Protein AF-F0ENA9-F1 (afdb_monomer_lite)

Radius of gyration: 10.94 Å; chains: 1; bounding box: 28×23×24 Å

Foldseek 3Di:
DKKFFQAWDFWAQDQDPPGDTDDIDHHGDIFDWDDDDPFKTWGAFDDDPNDTGIIIDTPVRIDDD

Structure (mmCIF, N/CA/C/O backbone):
data_AF-F0ENA9-F1
#
_entry.id   AF-F0ENA9-F1
#
loop_
_atom_site.group_PDB
_atom_site.id
_atom_site.type_symbol
_atom_site.label_atom_id
_atom_site.label_alt_id
_atom_site.label_comp_id
_atom_site.label_asym_id
_atom_site.label_entity_id
_atom_site.label_seq_id
_atom_site.pdbx_PDB_ins_code
_atom_site.Cartn_x
_atom_site.Cartn_y
_atom_site.Cartn_z
_atom_site.occupancy
_atom_site.B_iso_or_equiv
_atom_site.auth_seq_id
_atom_site.auth_comp_id
_atom_site.auth_asym_id
_atom_site.auth_atom_id
_atom_site.pdbx_PDB_model_num
ATOM 1 N N . MET A 1 1 ? -6.139 10.522 2.490 1.00 91.62 1 MET A N 1
ATOM 2 C CA . MET A 1 1 ? -6.795 9.989 3.710 1.00 91.62 1 MET A CA 1
ATOM 3 C C . MET A 1 1 ? -5.736 9.259 4.506 1.00 91.62 1 MET A C 1
ATOM 5 O O . MET A 1 1 ? -4.899 8.620 3.884 1.00 91.62 1 MET A O 1
ATOM 9 N N . GLU A 1 2 ? -5.735 9.365 5.829 1.00 94.25 2 GLU A N 1
ATOM 10 C CA . GLU A 1 2 ? -4.743 8.661 6.647 1.00 94.25 2 GLU A CA 1
ATOM 11 C C . GLU A 1 2 ? -5.165 7.209 6.892 1.00 94.25 2 GLU A C 1
ATOM 13 O O . GLU A 1 2 ? -6.348 6.884 7.028 1.00 94.25 2 GLU A O 1
ATOM 18 N N . ALA A 1 3 ? -4.183 6.316 6.901 1.00 96.06 3 ALA A N 1
ATOM 19 C CA . ALA A 1 3 ? -4.369 4.914 7.214 1.00 96.06 3 ALA A CA 1
ATOM 20 C C . ALA A 1 3 ? -3.191 4.394 8.031 1.00 96.06 3 ALA A C 1
ATOM 22 O O . ALA A 1 3 ? -2.041 4.763 7.798 1.00 96.06 3 ALA A O 1
ATOM 23 N N . LYS A 1 4 ? -3.488 3.492 8.964 1.00 97.50 4 LYS A N 1
ATOM 24 C CA . LYS A 1 4 ? -2.493 2.783 9.765 1.00 97.50 4 LYS A CA 1
ATOM 25 C C . LYS A 1 4 ? -2.210 1.410 9.158 1.00 97.50 4 LYS A C 1
ATOM 27 O O . LYS A 1 4 ? -3.154 0.675 8.856 1.00 97.50 4 LYS A O 1
ATOM 32 N N . ILE A 1 5 ? -0.937 1.047 9.027 1.00 97.50 5 ILE A N 1
ATOM 33 C CA . ILE A 1 5 ? -0.504 -0.303 8.647 1.00 97.50 5 ILE A CA 1
ATOM 34 C C . ILE A 1 5 ? -0.838 -1.288 9.778 1.00 97.50 5 ILE A C 1
ATOM 36 O O . ILE A 1 5 ? 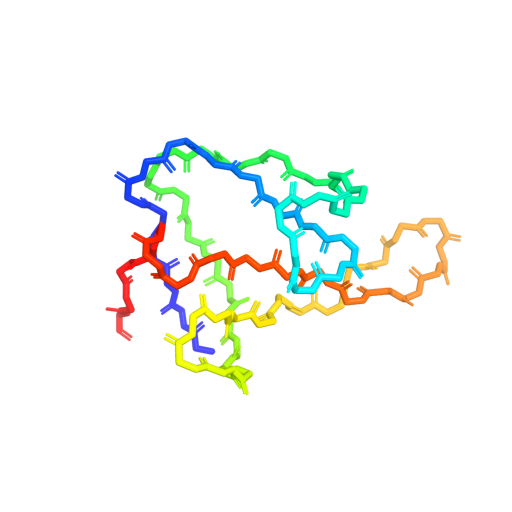-0.490 -1.044 10.936 1.00 97.50 5 ILE A O 1
ATOM 40 N N . ILE A 1 6 ? -1.506 -2.403 9.459 1.00 98.06 6 ILE A N 1
ATOM 41 C CA . ILE A 1 6 ? -1.931 -3.413 10.456 1.00 98.06 6 ILE A CA 1
ATOM 42 C C . ILE A 1 6 ? -1.089 -4.695 10.465 1.00 98.06 6 ILE A C 1
ATOM 44 O O . ILE A 1 6 ? -1.286 -5.542 11.332 1.00 98.06 6 ILE A O 1
ATOM 48 N N . GLU A 1 7 ? -0.159 -4.833 9.523 1.00 96.94 7 GLU A N 1
ATOM 49 C CA . GLU A 1 7 ? 0.858 -5.887 9.455 1.00 96.94 7 GLU A CA 1
ATOM 50 C C . GLU A 1 7 ? 1.994 -5.433 8.524 1.00 96.94 7 GLU A C 1
ATOM 52 O O . GLU A 1 7 ? 1.740 -4.674 7.585 1.00 96.94 7 GLU A O 1
ATOM 57 N N . ASP A 1 8 ? 3.230 -5.885 8.768 1.00 97.81 8 ASP A N 1
ATOM 58 C CA . ASP A 1 8 ? 4.372 -5.598 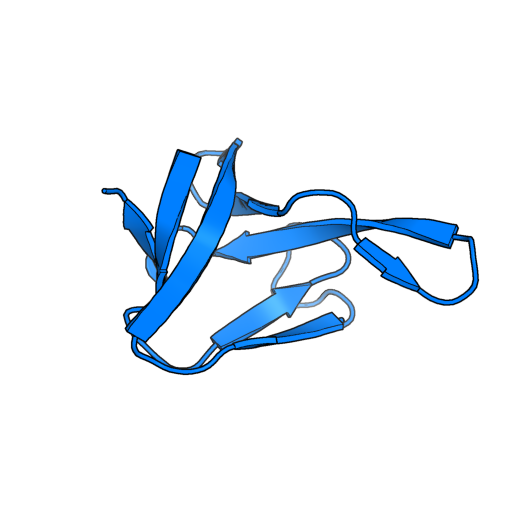7.886 1.00 97.81 8 ASP A CA 1
ATOM 59 C C . ASP A 1 8 ? 4.021 -5.966 6.434 1.00 97.81 8 ASP A C 1
ATOM 61 O O . ASP A 1 8 ? 3.532 -7.063 6.146 1.00 97.81 8 ASP A O 1
ATOM 65 N N . CYS A 1 9 ? 4.231 -5.033 5.508 1.00 97.00 9 CYS A N 1
ATOM 66 C CA . CYS A 1 9 ? 3.780 -5.192 4.1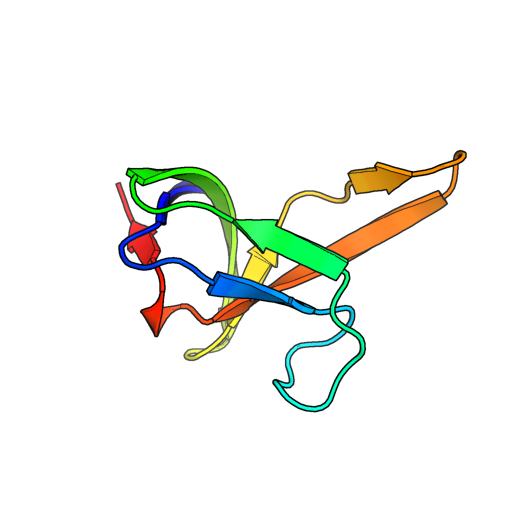28 1.00 97.00 9 CYS A CA 1
ATOM 67 C C . CYS A 1 9 ? 4.619 -4.365 3.152 1.00 97.00 9 CYS A C 1
ATOM 69 O O . CYS A 1 9 ? 5.577 -3.702 3.543 1.00 97.00 9 CYS A O 1
ATOM 71 N N . LYS A 1 10 ? 4.267 -4.433 1.866 1.00 96.81 10 LYS A N 1
ATOM 72 C CA . LYS A 1 10 ? 4.987 -3.762 0.783 1.00 96.81 10 LYS A CA 1
ATOM 73 C C . LYS A 1 10 ? 4.036 -3.000 -0.127 1.00 96.81 10 LYS A C 1
ATOM 75 O O . LYS A 1 10 ? 2.873 -3.389 -0.274 1.00 96.81 10 LYS A O 1
ATOM 80 N N . SER A 1 11 ? 4.547 -1.955 -0.765 1.00 95.75 11 SER A N 1
ATOM 81 C CA . SER A 1 11 ? 3.915 -1.332 -1.925 1.00 95.75 11 SER A CA 1
ATOM 82 C C . SER A 1 11 ? 4.518 -1.825 -3.235 1.00 95.75 11 SER A C 1
ATOM 84 O O . SER A 1 11 ? 5.606 -2.404 -3.288 1.00 95.75 11 SER A O 1
ATOM 86 N N . PHE A 1 12 ? 3.787 -1.571 -4.315 1.00 95.81 12 PHE A N 1
ATOM 87 C CA . PHE A 1 12 ? 4.075 -2.088 -5.641 1.00 95.81 12 PHE A CA 1
ATOM 88 C C . PHE A 1 12 ? 3.995 -0.984 -6.696 1.00 95.81 12 PHE A C 1
ATOM 90 O O . PHE A 1 12 ? 3.237 -0.027 -6.547 1.00 95.81 12 PHE A O 1
ATOM 97 N N . ARG A 1 13 ? 4.719 -1.144 -7.813 1.00 92.94 13 ARG A N 1
ATOM 98 C CA . ARG A 1 13 ? 4.676 -0.228 -8.976 1.00 92.94 13 ARG A CA 1
ATOM 99 C C . ARG A 1 13 ? 3.343 -0.217 -9.720 1.00 92.94 13 ARG A C 1
ATOM 101 O O . ARG A 1 13 ? 3.091 0.675 -10.526 1.00 92.94 13 ARG A O 1
ATOM 108 N N . ARG A 1 14 ? 2.525 -1.251 -9.533 1.00 94.19 14 ARG A N 1
ATOM 109 C CA . ARG A 1 14 ? 1.201 -1.437 -10.148 1.00 94.19 14 ARG A CA 1
ATOM 110 C C . ARG A 1 14 ? 0.288 -2.116 -9.123 1.00 94.19 14 ARG A C 1
ATOM 112 O O . ARG A 1 14 ? 0.818 -2.784 -8.238 1.00 94.19 14 ARG A O 1
ATOM 119 N N . PRO A 1 15 ? -1.048 -2.038 -9.252 1.00 95.94 15 PRO A N 1
ATOM 120 C CA . PRO A 1 15 ? -1.988 -2.713 -8.352 1.00 95.94 15 PRO A CA 1
ATOM 121 C C . PRO A 1 15 ? -2.021 -4.237 -8.593 1.00 95.94 15 PRO A C 1
ATOM 123 O O . PRO A 1 15 ? -3.008 -4.809 -9.057 1.00 95.94 15 PRO A O 1
ATOM 126 N N . SER A 1 16 ? -0.899 -4.902 -8.327 1.00 96.12 16 SER A N 1
ATOM 127 C CA . SER A 1 16 ? -0.695 -6.342 -8.451 1.00 96.12 16 SER A CA 1
ATOM 128 C C . SER A 1 16 ? 0.430 -6.787 -7.520 1.00 96.12 16 SER A C 1
ATOM 130 O O . SER A 1 16 ? 1.509 -6.210 -7.547 1.00 96.12 16 SER A O 1
ATOM 132 N N . GLU A 1 17 ? 0.224 -7.871 -6.772 1.00 93.50 17 GLU A N 1
ATOM 133 C CA . GLU A 1 17 ? 1.264 -8.470 -5.914 1.00 93.50 17 GLU A CA 1
ATOM 134 C C . GLU A 1 17 ? 2.398 -9.129 -6.720 1.00 93.50 17 GLU A C 1
ATOM 136 O O . GLU A 1 17 ? 3.423 -9.504 -6.167 1.00 93.50 17 GLU A O 1
ATOM 141 N N . LYS A 1 18 ? 2.221 -9.285 -8.039 1.00 96.25 18 LYS A N 1
ATOM 142 C CA . LYS A 1 18 ? 3.270 -9.756 -8.960 1.00 96.25 18 LYS A CA 1
ATOM 143 C C . LYS A 1 18 ? 4.085 -8.612 -9.570 1.00 96.25 18 LYS A C 1
ATOM 145 O O . LYS A 1 18 ? 4.943 -8.870 -10.410 1.00 96.25 18 LYS A O 1
ATOM 150 N N . ALA A 1 19 ? 3.739 -7.360 -9.268 1.00 95.50 19 ALA A N 1
ATOM 151 C CA . ALA A 1 19 ? 4.486 -6.211 -9.756 1.00 95.50 19 ALA A CA 1
ATOM 152 C C . ALA A 1 19 ? 5.776 -6.018 -8.949 1.00 95.50 19 ALA A C 1
ATOM 154 O O . ALA A 1 19 ? 5.972 -6.630 -7.904 1.00 95.50 19 ALA A O 1
ATOM 155 N N . GLU A 1 20 ? 6.652 -5.159 -9.459 1.00 94.25 20 GLU A N 1
ATOM 156 C CA . GLU A 1 20 ? 7.866 -4.750 -8.760 1.00 94.25 20 GLU A CA 1
ATOM 157 C C . GLU A 1 20 ? 7.514 -4.118 -7.408 1.00 94.25 20 GLU A C 1
ATOM 159 O O . GLU A 1 20 ? 6.672 -3.215 -7.339 1.00 94.25 20 GLU A O 1
ATOM 164 N N . GLU A 1 21 ? 8.151 -4.623 -6.356 1.00 94.69 21 GLU A N 1
ATOM 165 C CA . GLU A 1 21 ? 8.073 -4.092 -4.999 1.00 94.69 21 GLU A CA 1
ATOM 166 C C . GLU A 1 21 ? 8.845 -2.773 -4.927 1.00 94.69 21 GLU A C 1
ATOM 168 O O . GLU A 1 21 ? 9.937 -2.660 -5.481 1.00 94.69 21 GLU A O 1
ATOM 173 N N . VAL A 1 22 ? 8.277 -1.775 -4.255 1.00 91.81 22 VAL A N 1
ATOM 174 C CA . VAL A 1 22 ? 8.864 -0.428 -4.212 1.00 91.81 22 VAL A CA 1
ATOM 175 C C . VAL A 1 22 ? 9.374 -0.079 -2.827 1.00 91.81 22 VAL A C 1
ATOM 177 O O . VAL A 1 22 ? 10.491 0.415 -2.682 1.00 91.81 22 VAL A O 1
ATOM 180 N N . ARG A 1 23 ? 8.555 -0.334 -1.806 1.00 91.44 23 ARG A N 1
ATOM 181 C CA . ARG A 1 23 ? 8.851 0.044 -0.429 1.00 91.44 23 ARG A CA 1
ATOM 182 C C . ARG A 1 23 ? 8.266 -0.958 0.553 1.00 91.44 23 ARG A C 1
ATOM 184 O O . ARG A 1 23 ? 7.130 -1.398 0.392 1.00 91.44 23 ARG A O 1
ATOM 191 N N . ASP A 1 24 ? 9.031 -1.255 1.597 1.00 95.94 24 ASP A N 1
ATOM 192 C CA . ASP A 1 24 ? 8.566 -1.961 2.788 1.00 95.94 24 ASP A CA 1
ATOM 193 C C . ASP A 1 24 ? 7.960 -0.975 3.801 1.00 95.94 24 ASP A C 1
ATOM 195 O O . ASP A 1 24 ? 8.502 0.108 4.038 1.00 95.94 24 ASP A O 1
ATOM 199 N N . PHE A 1 25 ? 6.860 -1.376 4.433 1.00 95.88 25 PHE A N 1
ATOM 200 C CA . PHE A 1 25 ? 6.182 -0.647 5.504 1.00 95.88 25 PHE A CA 1
ATOM 201 C C . PHE A 1 25 ? 6.148 -1.480 6.777 1.00 95.88 25 PHE A C 1
ATOM 203 O O . PHE A 1 25 ? 5.994 -2.708 6.730 1.00 95.88 25 PHE A O 1
ATOM 210 N N . LYS A 1 26 ? 6.257 -0.804 7.921 1.00 97.62 26 LYS A N 1
ATOM 211 C CA . LYS A 1 26 ? 6.204 -1.456 9.232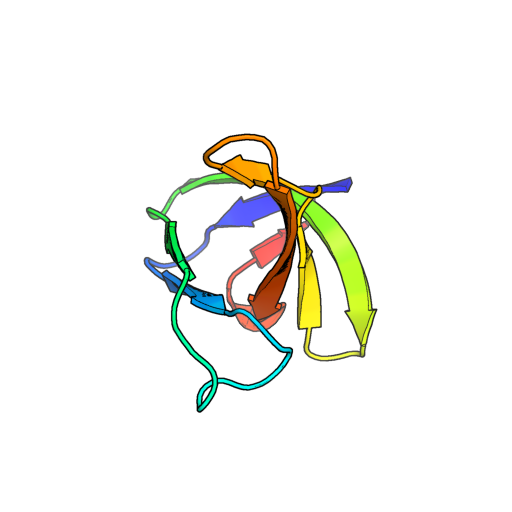 1.00 97.62 26 LYS A CA 1
ATOM 212 C C . LYS A 1 26 ? 4.828 -1.361 9.867 1.00 97.62 26 LYS A C 1
ATOM 214 O O . LYS A 1 26 ? 4.093 -0.396 9.665 1.00 97.62 26 LYS A O 1
ATOM 219 N N . LEU A 1 27 ? 4.492 -2.378 10.659 1.00 97.44 27 LEU A N 1
ATOM 220 C CA . LEU A 1 27 ? 3.321 -2.378 11.524 1.00 97.44 27 LEU A CA 1
ATOM 221 C C . LEU A 1 27 ? 3.220 -1.055 12.302 1.00 97.44 27 LEU A C 1
ATOM 223 O O . LEU A 1 27 ? 4.205 -0.554 12.837 1.00 97.44 27 LEU A O 1
ATOM 227 N N . GLU A 1 28 ? 2.004 -0.522 12.375 1.00 96.62 28 GLU A N 1
ATOM 228 C CA . GLU A 1 28 ? 1.650 0.746 13.016 1.00 96.62 28 GLU A CA 1
ATOM 229 C C . GLU A 1 28 ? 2.106 2.036 12.325 1.00 96.62 28 GLU A C 1
ATOM 231 O O . GLU A 1 28 ? 1.712 3.110 12.784 1.00 96.62 28 GLU A O 1
ATOM 236 N N . GLU A 1 29 ? 2.844 1.961 11.215 1.00 96.69 29 GLU A N 1
ATOM 237 C CA . GLU A 1 29 ? 3.181 3.137 10.408 1.00 96.69 29 GLU A CA 1
ATOM 238 C C . GLU A 1 29 ? 1.902 3.829 9.899 1.00 96.69 29 GLU A C 1
ATOM 240 O O . GLU A 1 29 ? 0.923 3.171 9.532 1.00 96.69 29 GLU A O 1
ATOM 245 N N . ILE A 1 30 ? 1.896 5.165 9.910 1.00 95.56 30 ILE A N 1
ATOM 246 C CA . ILE A 1 30 ? 0.782 5.984 9.419 1.00 95.56 30 ILE A CA 1
ATOM 247 C C . ILE A 1 30 ? 1.173 6.544 8.059 1.00 95.56 30 ILE A C 1
ATOM 249 O O . ILE A 1 30 ? 2.222 7.171 7.909 1.00 95.56 30 ILE A O 1
ATOM 253 N N . ILE A 1 31 ? 0.316 6.313 7.072 1.00 93.38 31 ILE A N 1
ATOM 254 C CA . ILE A 1 31 ? 0.542 6.690 5.682 1.00 93.38 31 ILE A CA 1
ATOM 255 C C . ILE A 1 31 ? -0.681 7.381 5.103 1.00 93.38 31 ILE A C 1
ATOM 257 O O . ILE A 1 31 ? -1.817 7.162 5.530 1.00 93.38 31 ILE A O 1
ATOM 261 N N . GLU A 1 32 ? -0.448 8.193 4.080 1.00 93.62 32 GLU A N 1
ATOM 262 C CA . GLU A 1 32 ? -1.529 8.801 3.328 1.00 93.62 32 GLU A CA 1
ATOM 263 C C . GLU A 1 32 ? -1.847 8.001 2.071 1.00 93.62 32 GLU A C 1
ATOM 265 O O . GLU A 1 32 ? -0.983 7.746 1.230 1.00 93.62 32 GLU A O 1
ATOM 270 N N . VAL A 1 33 ? -3.121 7.642 1.947 1.00 94.75 33 VAL A N 1
ATOM 271 C CA . VAL A 1 33 ? -3.651 6.799 0.885 1.00 94.75 33 VAL A CA 1
ATOM 272 C C . VAL A 1 33 ? -4.879 7.413 0.218 1.00 94.75 33 VAL A C 1
ATOM 274 O O . VAL A 1 33 ? -5.630 8.198 0.817 1.00 94.75 33 VAL A O 1
ATOM 277 N N . TYR A 1 34 ? -5.114 6.990 -1.019 1.00 94.69 34 TYR A N 1
ATOM 278 C CA . TYR A 1 34 ? -6.265 7.340 -1.841 1.00 94.69 34 TYR A CA 1
ATOM 279 C C . TYR A 1 34 ? -6.912 6.065 -2.382 1.00 94.69 34 TYR A C 1
ATOM 281 O O . TYR A 1 34 ? -6.208 5.131 -2.765 1.00 94.69 34 TYR A O 1
ATOM 289 N N . PRO A 1 35 ? -8.247 5.968 -2.379 1.00 94.81 35 PRO A N 1
ATOM 290 C CA . PRO A 1 35 ? -8.927 4.792 -2.899 1.00 94.81 35 PRO A CA 1
ATOM 291 C C . PRO A 1 35 ? -8.749 4.696 -4.416 1.00 94.81 35 PRO A C 1
ATOM 293 O O . PRO A 1 35 ? -8.969 5.678 -5.120 1.00 94.81 35 PRO A O 1
ATOM 296 N N . LEU A 1 36 ? -8.406 3.503 -4.908 1.00 94.75 36 LEU A N 1
ATOM 297 C CA . LEU A 1 36 ? -8.313 3.215 -6.342 1.00 94.75 36 LEU A CA 1
ATOM 298 C C . LEU A 1 36 ? -9.329 2.157 -6.774 1.00 94.75 36 LEU A C 1
ATOM 300 O O . LEU A 1 36 ? -10.112 2.371 -7.693 1.00 94.75 36 LEU A O 1
ATOM 304 N N . THR A 1 37 ? -9.313 1.002 -6.107 1.00 95.75 37 THR A N 1
ATOM 305 C CA . THR A 1 37 ? -10.272 -0.093 -6.321 1.00 95.75 37 THR A CA 1
ATOM 306 C C . THR A 1 37 ? -10.710 -0.674 -4.979 1.00 95.75 37 THR A C 1
ATOM 308 O O . THR A 1 37 ? -10.194 -0.297 -3.927 1.00 95.75 37 THR A O 1
ATOM 311 N N . ASP A 1 38 ? -11.598 -1.670 -4.995 1.00 95.56 38 ASP A N 1
ATOM 312 C CA . ASP A 1 38 ? -12.019 -2.379 -3.780 1.00 95.56 38 ASP A CA 1
ATOM 313 C C . ASP A 1 38 ? -10.863 -3.050 -3.025 1.00 95.56 38 ASP A C 1
ATOM 315 O O . ASP A 1 38 ? -10.959 -3.270 -1.817 1.00 95.56 38 ASP A O 1
ATOM 319 N N . LYS A 1 39 ? -9.767 -3.368 -3.727 1.00 97.31 39 LYS A N 1
ATOM 320 C CA . LYS A 1 39 ? -8.611 -4.085 -3.172 1.00 97.31 39 LYS A CA 1
ATOM 321 C C . LYS A 1 39 ? -7.368 -3.219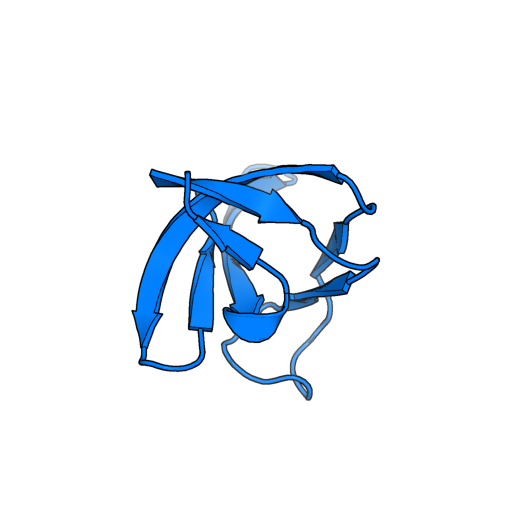 -3.009 1.00 97.31 39 LYS A C 1
ATOM 323 O O . LYS A 1 39 ? -6.490 -3.584 -2.238 1.00 97.31 39 LYS A O 1
ATOM 328 N N . TRP A 1 40 ? -7.281 -2.091 -3.707 1.00 97.75 40 TRP A N 1
ATOM 329 C CA . TRP A 1 40 ? -6.046 -1.316 -3.806 1.00 97.75 40 TRP A CA 1
ATOM 330 C C . TRP A 1 40 ? -6.247 0.145 -3.447 1.00 97.75 40 TRP A C 1
ATOM 332 O O . TRP A 1 40 ? -7.252 0.759 -3.814 1.00 97.75 40 TRP A O 1
ATOM 342 N N . MET A 1 41 ? -5.230 0.689 -2.793 1.00 97.12 41 MET A N 1
ATOM 343 C CA . MET A 1 41 ? -5.074 2.108 -2.535 1.00 97.12 41 MET A CA 1
ATOM 344 C C . MET A 1 41 ? -3.831 2.628 -3.258 1.00 97.12 41 MET A C 1
ATOM 346 O O . MET A 1 41 ? -2.843 1.907 -3.403 1.00 97.12 41 MET A O 1
ATOM 350 N N . GLU A 1 42 ? -3.880 3.883 -3.677 1.00 96.00 42 GLU A N 1
ATOM 351 C CA . GLU A 1 42 ? -2.728 4.651 -4.139 1.00 96.00 42 GLU A CA 1
ATOM 352 C C . GLU A 1 42 ? -2.081 5.381 -2.967 1.00 96.00 42 GLU A C 1
ATOM 354 O O . GLU A 1 42 ? -2.768 5.917 -2.099 1.00 96.00 42 GLU A O 1
ATOM 359 N N . LEU A 1 43 ? -0.756 5.425 -2.960 1.00 93.12 43 LEU A N 1
ATOM 360 C CA . LEU A 1 43 ? 0.040 6.273 -2.078 1.00 93.12 43 LEU A CA 1
ATOM 361 C C . LEU A 1 43 ? 0.347 7.591 -2.796 1.00 93.12 43 LEU A C 1
ATOM 363 O O . LEU A 1 43 ? 0.420 7.622 -4.029 1.00 93.12 43 LEU A O 1
ATOM 367 N N . ARG A 1 44 ? 0.549 8.685 -2.041 1.00 78.69 44 ARG A N 1
ATOM 368 C CA . ARG A 1 44 ? 1.020 9.947 -2.644 1.00 78.69 44 ARG A CA 1
ATOM 369 C C . ARG A 1 44 ? 2.268 9.678 -3.490 1.00 78.69 44 ARG A C 1
ATOM 371 O O . ARG A 1 44 ? 3.115 8.895 -3.061 1.00 78.69 44 ARG A O 1
ATOM 378 N N . PRO A 1 45 ? 2.407 10.334 -4.654 1.00 69.75 45 PRO A N 1
ATOM 379 C CA . PRO A 1 45 ? 3.565 10.122 -5.495 1.00 69.75 45 PRO A CA 1
ATOM 380 C C . PRO A 1 45 ? 4.840 10.462 -4.725 1.00 69.75 45 PRO A C 1
ATOM 382 O O . PRO A 1 45 ? 4.976 11.558 -4.176 1.00 69.75 45 PRO A O 1
ATOM 385 N N . VAL A 1 46 ? 5.756 9.501 -4.670 1.00 66.06 46 VAL A N 1
ATOM 386 C CA . VAL A 1 46 ? 7.047 9.663 -4.006 1.00 66.06 46 VAL A CA 1
ATOM 387 C C . VAL A 1 46 ? 8.032 10.169 -5.051 1.00 66.06 46 VAL A C 1
ATOM 389 O O . VAL A 1 46 ? 8.108 9.647 -6.164 1.00 66.06 46 VAL A O 1
ATOM 392 N N . THR A 1 47 ? 8.784 11.212 -4.714 1.00 60.91 47 THR A N 1
ATOM 393 C CA . THR A 1 47 ? 9.947 11.615 -5.503 1.00 60.91 47 THR A CA 1
ATOM 394 C C . THR A 1 47 ? 11.134 10.758 -5.087 1.00 60.91 47 THR A C 1
ATOM 396 O O . THR A 1 47 ? 11.712 11.001 -4.028 1.00 60.91 47 THR A O 1
ATOM 399 N N . ALA A 1 48 ? 11.531 9.798 -5.921 1.00 63.44 48 ALA A N 1
ATOM 400 C CA . ALA A 1 48 ? 12.885 9.251 -5.862 1.00 63.44 48 ALA A CA 1
ATOM 401 C C . ALA A 1 48 ? 13.655 9.764 -7.079 1.00 63.44 48 ALA A C 1
ATOM 403 O O . ALA A 1 48 ? 13.171 9.666 -8.206 1.00 63.44 48 ALA A O 1
ATOM 404 N N . GLU A 1 49 ? 14.823 10.365 -6.842 1.00 68.12 49 GLU A N 1
ATOM 405 C CA . GLU A 1 49 ? 15.742 10.798 -7.908 1.00 68.12 49 GLU A CA 1
ATOM 406 C C . GLU A 1 49 ? 15.102 11.749 -8.945 1.00 68.12 49 GLU A C 1
ATOM 408 O O . GLU A 1 49 ? 15.418 11.721 -10.130 1.00 68.12 49 GLU A O 1
ATOM 413 N N . GLY A 1 50 ? 14.160 12.594 -8.509 1.00 69.62 50 GLY A N 1
ATOM 414 C CA . GLY A 1 50 ? 13.472 13.558 -9.380 1.00 69.62 50 GLY A CA 1
ATOM 415 C C . GLY A 1 50 ? 12.360 12.968 -10.255 1.00 69.62 50 GLY A C 1
ATOM 416 O O . GLY A 1 50 ? 11.701 13.719 -10.971 1.00 69.62 50 GLY A O 1
ATOM 417 N N . THR A 1 51 ? 12.094 11.662 -10.168 1.00 71.75 51 THR A N 1
ATOM 418 C CA . THR A 1 51 ? 10.959 11.028 -10.849 1.00 71.75 51 THR A CA 1
ATOM 419 C C . THR A 1 51 ? 9.783 10.904 -9.889 1.00 71.75 51 THR A C 1
ATOM 421 O O . THR A 1 51 ? 9.898 10.285 -8.832 1.00 71.75 51 THR A O 1
ATOM 424 N N . LEU A 1 52 ? 8.642 11.484 -10.266 1.00 74.00 52 LEU A N 1
ATOM 425 C CA . LEU A 1 52 ? 7.369 11.256 -9.587 1.00 74.00 52 LEU A CA 1
ATOM 426 C C . LEU A 1 52 ? 6.804 9.915 -10.035 1.00 74.00 52 LEU A C 1
ATOM 428 O O . LEU A 1 52 ? 6.593 9.692 -11.228 1.00 74.00 52 LEU A O 1
ATOM 432 N N . TYR A 1 53 ? 6.519 9.040 -9.082 1.00 79.44 53 TYR A N 1
ATOM 433 C CA . TYR A 1 53 ? 5.787 7.817 -9.365 1.00 79.44 53 TYR A CA 1
ATOM 434 C C . TYR A 1 53 ? 4.778 7.507 -8.273 1.00 79.44 53 TYR A C 1
ATOM 436 O O . TYR A 1 53 ? 4.986 7.829 -7.107 1.00 79.44 53 TYR A O 1
ATOM 444 N N . THR A 1 54 ? 3.695 6.852 -8.675 1.00 88.81 54 THR A N 1
ATOM 445 C CA . THR A 1 54 ? 2.658 6.355 -7.771 1.00 88.81 54 THR A CA 1
ATOM 446 C C . THR A 1 54 ? 3.004 4.944 -7.317 1.00 88.81 54 THR A C 1
ATOM 448 O O . THR A 1 54 ? 3.470 4.119 -8.1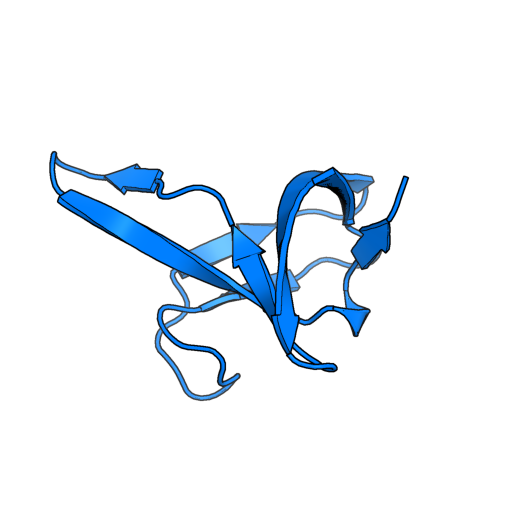08 1.00 88.81 54 THR A O 1
ATOM 451 N N . GLU A 1 55 ? 2.755 4.668 -6.044 1.00 93.62 55 GLU A N 1
ATOM 452 C CA . GLU A 1 55 ? 2.853 3.335 -5.463 1.00 93.62 55 GLU A CA 1
ATOM 453 C C . GLU A 1 55 ? 1.465 2.834 -5.075 1.00 93.62 55 GLU A C 1
ATOM 455 O O . GLU A 1 55 ? 0.566 3.615 -4.758 1.00 93.62 55 GLU A O 1
ATOM 460 N N . PHE A 1 56 ? 1.302 1.516 -5.074 1.00 96.19 56 PHE A N 1
ATOM 461 C CA . PHE A 1 56 ? 0.030 0.868 -4.793 1.00 96.19 56 PHE A CA 1
ATOM 462 C C . PHE A 1 56 ? 0.180 -0.090 -3.619 1.00 96.19 56 PHE A C 1
ATOM 464 O O . PHE A 1 56 ? 1.134 -0.864 -3.559 1.00 96.19 56 PHE A O 1
ATOM 471 N N . ILE A 1 57 ? -0.784 -0.068 -2.706 1.00 97.19 57 ILE A N 1
ATOM 472 C CA . ILE A 1 57 ? -0.802 -0.910 -1.508 1.00 97.19 57 ILE A CA 1
ATOM 473 C C . ILE A 1 57 ? -2.156 -1.612 -1.366 1.00 97.19 57 ILE A C 1
ATOM 475 O O . ILE A 1 57 ? -3.205 -1.077 -1.735 1.00 97.19 57 ILE A O 1
ATOM 479 N N . GLN A 1 58 ? -2.135 -2.838 -0.846 1.00 97.75 58 GLN A N 1
ATOM 480 C CA . GLN A 1 58 ? -3.340 -3.628 -0.599 1.00 97.75 58 GLN A CA 1
ATOM 481 C C . GLN A 1 58 ? -4.174 -3.005 0.521 1.00 97.75 58 GLN A C 1
ATOM 483 O O . GLN A 1 58 ? -3.693 -2.799 1.634 1.00 97.75 58 GLN A O 1
ATOM 488 N N . LYS A 1 59 ? -5.463 -2.778 0.258 1.00 97.12 59 LYS A N 1
ATOM 489 C CA . LYS A 1 59 ? -6.408 -2.213 1.231 1.00 97.12 59 LYS A CA 1
ATOM 490 C C . LYS A 1 59 ? -6.553 -3.091 2.476 1.00 97.12 59 LYS A C 1
ATOM 492 O O . LYS A 1 59 ? -6.777 -2.570 3.561 1.00 97.12 59 LYS A O 1
ATOM 497 N N . SER A 1 60 ? -6.387 -4.409 2.339 1.00 97.38 60 SER A N 1
ATOM 498 C CA . SER A 1 60 ? -6.424 -5.360 3.459 1.00 97.38 60 SER A CA 1
ATOM 499 C C . SER A 1 60 ? -5.303 -5.155 4.481 1.00 97.38 60 SER A C 1
ATOM 501 O O . SER A 1 60 ? -5.446 -5.604 5.611 1.00 97.38 60 SER A O 1
ATOM 503 N N . LYS A 1 61 ? -4.218 -4.461 4.114 1.00 97.75 61 LYS A N 1
ATOM 504 C CA . LYS A 1 61 ? -3.075 -4.156 4.991 1.00 97.75 61 LYS A CA 1
ATOM 505 C C . LYS A 1 61 ? -3.267 -2.875 5.804 1.00 97.75 61 LYS A C 1
ATOM 507 O O . LYS A 1 61 ? -2.370 -2.470 6.543 1.00 97.75 61 LYS A O 1
ATOM 512 N N . LEU A 1 62 ? -4.427 -2.234 5.669 1.00 97.12 62 LEU A N 1
ATOM 513 C CA . LEU A 1 62 ? -4.686 -0.893 6.167 1.00 97.12 62 LEU A CA 1
ATOM 514 C C . LEU A 1 62 ? -5.909 -0.847 7.074 1.00 97.12 62 LEU A C 1
ATOM 516 O O . LEU A 1 62 ? -6.940 -1.463 6.807 1.00 97.12 62 LEU A O 1
ATOM 520 N N . LYS A 1 63 ? -5.827 0.002 8.095 1.00 97.38 63 LYS A N 1
ATOM 521 C CA . LYS A 1 63 ? -6.977 0.493 8.849 1.00 97.38 63 LYS A CA 1
ATOM 522 C C . LYS A 1 63 ? -7.118 1.990 8.603 1.00 97.38 63 LYS A C 1
ATOM 524 O O . LYS A 1 63 ? -6.276 2.764 9.050 1.00 97.38 63 LYS A O 1
ATOM 529 N N . LEU A 1 64 ? -8.167 2.374 7.876 1.00 93.31 64 LEU A N 1
ATOM 530 C CA . LEU A 1 64 ? -8.491 3.779 7.609 1.00 93.31 64 LEU A CA 1
ATOM 531 C C . LEU A 1 64 ? -8.862 4.483 8.924 1.00 93.31 64 LEU A C 1
ATOM 533 O O . LEU A 1 64 ? -9.532 3.869 9.765 1.00 93.31 64 LEU A O 1
ATOM 537 N N . GLN A 1 65 ? -8.396 5.722 9.097 1.00 85.69 65 GLN A N 1
ATOM 538 C CA . GLN A 1 65 ? -8.663 6.561 10.271 1.00 85.69 65 GLN A CA 1
ATOM 539 C C . GLN A 1 65 ? -9.634 7.696 9.951 1.00 85.69 65 GLN A C 1
ATOM 541 O O . GLN A 1 65 ? -9.622 8.185 8.798 1.00 85.69 65 GLN A O 1
#

Secondary structure (DSSP, 8-state):
-EEEESS-EEEESSSSTTSPEEEEE-TT-EEEEEE-SSSEEEEEEEEETTEEEEEEEEGGGEEE-

pLDDT: mean 91.5, std 9.61, range [60.91, 98.06]

Organism: NCBI:txid888066

Sequence (65 aa):
MEAKIIEDCKSFRRPSEKAEEVRDFKLEEIIEVYPLTDKWMELRPVTAEGTLYTEFIQKSKLKLQ